Protein AF-A0A140DYE1-F1 (afdb_monomer)

pLDDT: mean 74.43, std 12.89, range [42.84, 91.19]

Secondary structure (DSSP, 8-state):
--HHHHHHHHHHHHHHHGGGSTTTHHHHHHHHHHHHHHHHHHHHHHHHHTT---TTSPP-HHHHTT-HHHHHHHHHHHHHHHHHHHHHHHHTT-HHHHHHHHHHHHHHHHHHHHHHHHH--

Foldseek 3Di:
DDLVVVLVVLLLVLLVLLVPQPPCSVVVSVVSVVVVVVVLVVLQVVCVVVVADRPPDDDDPVRRLPPPPSVVVSLVVSVVSLVVSLVSCVVRVVVVVNVVSVVVNVVSVVVVVVVVVVSVD

Structure (mmCIF, N/CA/C/O backbone):
data_AF-A0A140DYE1-F1
#
_entry.id   AF-A0A140DYE1-F1
#
loop_
_atom_site.group_PDB
_atom_site.id
_atom_site.type_symbol
_atom_site.label_atom_id
_atom_site.label_alt_id
_atom_site.label_comp_id
_atom_site.label_asym_id
_atom_site.label_entity_id
_atom_site.label_seq_id
_atom_site.pdbx_PDB_ins_code
_atom_site.Cartn_x
_atom_site.Cartn_y
_atom_site.Cartn_z
_atom_site.occupancy
_atom_site.B_iso_or_equiv
_atom_site.auth_seq_id
_atom_site.auth_comp_id
_atom_site.auth_asym_id
_atom_site.auth_atom_id
_atom_site.pdbx_PDB_model_num
ATOM 1 N N . MET A 1 1 ? -3.579 10.826 16.738 1.00 49.34 1 MET A N 1
ATOM 2 C CA . MET A 1 1 ? -3.627 10.724 15.263 1.00 49.34 1 MET A CA 1
ATOM 3 C C . MET A 1 1 ? -3.936 9.268 14.922 1.00 49.34 1 MET A C 1
ATOM 5 O O . MET A 1 1 ? -3.267 8.400 15.468 1.00 49.34 1 MET A O 1
ATOM 9 N N . ASN A 1 2 ? -5.002 8.982 14.167 1.00 67.19 2 ASN A N 1
ATOM 10 C CA . ASN A 1 2 ? -5.576 7.626 14.087 1.00 67.19 2 ASN A CA 1
ATOM 11 C C . ASN A 1 2 ? -4.764 6.693 13.176 1.00 67.19 2 ASN A C 1
ATOM 13 O O . ASN A 1 2 ? -4.509 7.037 12.025 1.00 67.19 2 ASN A O 1
ATOM 17 N N . ALA A 1 3 ? -4.443 5.488 13.656 1.00 66.62 3 ALA A N 1
ATOM 18 C CA . ALA A 1 3 ? -3.692 4.462 12.915 1.00 66.62 3 ALA A CA 1
ATOM 19 C C . ALA A 1 3 ? -4.328 4.076 11.562 1.00 66.62 3 ALA A C 1
ATOM 21 O O . ALA A 1 3 ? -3.633 3.779 10.597 1.00 66.62 3 ALA A O 1
ATOM 22 N N . TYR A 1 4 ? -5.652 4.144 11.472 1.00 69.38 4 TYR A N 1
ATOM 23 C CA . TYR A 1 4 ? -6.420 3.872 10.256 1.00 69.38 4 TYR A CA 1
ATOM 24 C C . TYR A 1 4 ? -6.191 4.906 9.142 1.00 69.38 4 TYR A C 1
ATOM 26 O O . TYR A 1 4 ? -5.983 4.538 7.991 1.00 69.38 4 TYR A O 1
ATOM 34 N N . TRP A 1 5 ? -6.150 6.204 9.475 1.00 71.31 5 TRP A N 1
ATOM 35 C CA . TRP A 1 5 ? -5.839 7.254 8.494 1.00 71.31 5 TRP A CA 1
ATOM 36 C C . TRP A 1 5 ? -4.432 7.079 7.914 1.00 71.31 5 TRP A C 1
ATOM 38 O O . TRP A 1 5 ? -4.225 7.302 6.725 1.00 71.31 5 TRP A O 1
ATOM 48 N N . PHE A 1 6 ? -3.479 6.626 8.735 1.00 76.06 6 PHE A N 1
ATOM 49 C CA . PHE A 1 6 ? -2.138 6.289 8.261 1.00 76.06 6 PHE A CA 1
ATOM 50 C C . PHE A 1 6 ? -2.133 5.093 7.306 1.00 76.06 6 PHE A C 1
ATOM 52 O O . PHE A 1 6 ? -1.452 5.148 6.288 1.00 76.06 6 PHE A O 1
ATOM 59 N N . LEU A 1 7 ? -2.902 4.042 7.603 1.00 77.19 7 LEU A N 1
ATOM 60 C CA . LEU A 1 7 ? -3.027 2.872 6.730 1.00 77.19 7 LEU A CA 1
ATOM 61 C C . LEU A 1 7 ? -3.604 3.236 5.360 1.00 77.19 7 LEU A C 1
ATOM 63 O O . LEU A 1 7 ? -3.042 2.844 4.343 1.00 77.19 7 LEU A O 1
ATOM 67 N N . LEU A 1 8 ? -4.670 4.035 5.326 1.00 78.69 8 LEU A N 1
ATOM 68 C CA . LEU A 1 8 ? -5.256 4.536 4.080 1.00 78.69 8 LEU A CA 1
ATOM 69 C C . LEU A 1 8 ? -4.271 5.360 3.258 1.00 78.69 8 LEU A C 1
ATOM 71 O O . LEU A 1 8 ? -4.122 5.155 2.055 1.00 78.69 8 LEU A O 1
ATOM 75 N N . LEU A 1 9 ? -3.587 6.299 3.911 1.00 83.00 9 LEU A N 1
ATOM 76 C CA . LEU A 1 9 ? -2.615 7.153 3.242 1.00 83.00 9 LEU A CA 1
ATOM 77 C C . LEU A 1 9 ? -1.458 6.315 2.681 1.00 83.00 9 LEU A C 1
ATOM 79 O O . LEU A 1 9 ? -1.012 6.557 1.560 1.00 83.00 9 LEU A O 1
ATOM 83 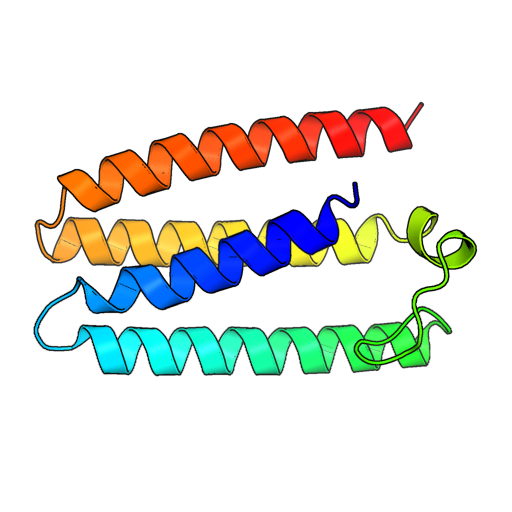N N . TRP A 1 10 ? -1.026 5.283 3.411 1.00 86.62 10 TRP A N 1
ATOM 84 C CA . TRP A 1 10 ? -0.017 4.344 2.930 1.00 86.62 10 TRP A CA 1
ATOM 85 C C . TRP A 1 10 ? -0.508 3.519 1.735 1.00 86.62 10 TRP A C 1
ATOM 87 O O . TRP A 1 10 ? 0.208 3.409 0.746 1.00 86.62 10 TRP A O 1
ATOM 97 N N . GLN A 1 11 ? -1.743 3.011 1.756 1.00 83.50 11 GLN A N 1
ATOM 98 C CA . GLN A 1 11 ? -2.345 2.311 0.613 1.00 83.50 11 GLN A CA 1
ATOM 99 C C . GLN A 1 11 ? -2.419 3.197 -0.638 1.00 83.50 11 GLN A C 1
ATOM 101 O O . GLN A 1 11 ? -2.108 2.733 -1.735 1.00 83.50 11 GLN A O 1
ATOM 106 N N . ALA A 1 12 ? -2.772 4.475 -0.482 1.00 81.81 12 ALA A N 1
ATOM 107 C CA . ALA A 1 12 ? -2.797 5.432 -1.584 1.00 81.81 12 ALA A CA 1
ATOM 108 C C . ALA A 1 12 ? -1.391 5.701 -2.150 1.00 81.81 12 ALA A C 1
ATOM 110 O O . ALA A 1 12 ? -1.213 5.737 -3.367 1.00 81.81 12 ALA A O 1
ATOM 111 N N . LEU A 1 13 ? -0.378 5.836 -1.285 1.00 86.69 13 LEU A N 1
ATOM 112 C CA . LEU A 1 13 ? 1.022 5.979 -1.705 1.00 86.69 13 LEU A CA 1
ATOM 113 C C . LEU A 1 13 ? 1.535 4.732 -2.427 1.00 86.69 13 LEU A C 1
ATOM 115 O O . LEU A 1 13 ? 2.195 4.849 -3.457 1.00 86.69 13 LEU A O 1
ATOM 119 N N . LEU A 1 14 ? 1.201 3.545 -1.923 1.00 85.44 14 LEU A N 1
ATOM 120 C CA . LEU A 1 14 ? 1.519 2.275 -2.565 1.00 85.44 14 LEU A CA 1
ATOM 121 C C . LEU A 1 14 ? 0.876 2.197 -3.959 1.00 85.44 14 LEU A C 1
ATOM 123 O O . LEU A 1 14 ? 1.582 1.949 -4.938 1.00 85.44 14 LEU A O 1
ATOM 127 N N . ALA A 1 15 ? -0.417 2.507 -4.084 1.00 83.56 15 ALA A N 1
ATOM 128 C CA . ALA A 1 15 ? -1.090 2.587 -5.379 1.00 83.56 15 ALA A CA 1
ATOM 129 C C . ALA A 1 15 ? -0.387 3.581 -6.319 1.00 83.56 15 ALA A C 1
ATOM 131 O O . ALA A 1 15 ? -0.027 3.216 -7.435 1.00 83.56 15 ALA A O 1
ATOM 132 N N . GLY A 1 16 ? -0.084 4.795 -5.853 1.00 82.56 16 GLY A N 1
ATOM 133 C CA . GLY A 1 16 ? 0.621 5.807 -6.645 1.00 82.56 16 GLY A CA 1
ATOM 134 C C . GLY A 1 16 ? 2.044 5.402 -7.047 1.00 82.56 16 GLY A C 1
ATOM 135 O O . GLY A 1 16 ? 2.497 5.732 -8.142 1.00 82.56 16 GLY A O 1
ATOM 136 N N . SER A 1 17 ? 2.748 4.633 -6.215 1.00 83.69 17 SER A N 1
ATOM 137 C CA . SER A 1 17 ? 4.106 4.169 -6.523 1.00 83.69 17 SER A CA 1
ATOM 138 C C . SER A 1 17 ? 4.158 3.275 -7.766 1.00 83.69 17 SER A C 1
ATOM 140 O O . SER A 1 17 ? 5.151 3.287 -8.494 1.00 83.69 17 SER A O 1
ATOM 142 N N . SER A 1 18 ? 3.069 2.563 -8.070 1.00 82.81 18 SER A N 1
ATOM 143 C CA . SER A 1 18 ? 2.992 1.659 -9.220 1.00 82.81 18 SER A CA 1
ATOM 144 C C . SER A 1 18 ? 3.151 2.359 -10.579 1.00 82.81 18 SER A C 1
ATOM 146 O O . SER A 1 18 ? 3.592 1.719 -11.532 1.00 82.81 18 SER A O 1
ATOM 148 N N . PHE A 1 19 ? 2.933 3.680 -10.668 1.00 82.94 19 PHE A N 1
ATOM 149 C CA . PHE A 1 19 ? 3.213 4.476 -11.876 1.00 82.94 19 PHE A CA 1
ATOM 150 C C . PHE A 1 19 ? 4.675 4.411 -12.337 1.00 82.94 19 PHE A C 1
ATOM 152 O O . PHE A 1 19 ? 4.964 4.613 -13.517 1.00 82.94 19 PHE A O 1
ATOM 159 N N . TRP A 1 20 ? 5.602 4.119 -11.426 1.00 78.69 20 TRP A N 1
ATOM 160 C CA . TRP A 1 20 ? 7.025 4.004 -11.739 1.00 78.69 20 TRP A CA 1
ATOM 161 C C . TRP A 1 20 ? 7.399 2.678 -12.418 1.00 78.69 20 TRP A C 1
ATOM 163 O O . TRP A 1 20 ? 8.524 2.518 -12.893 1.00 78.69 20 TRP A O 1
ATOM 173 N N . ILE A 1 21 ? 6.466 1.730 -12.512 1.00 78.50 21 ILE A N 1
ATOM 174 C CA . ILE A 1 21 ? 6.647 0.472 -13.235 1.00 78.50 21 ILE A CA 1
ATOM 175 C C . ILE A 1 21 ? 6.331 0.725 -14.715 1.00 78.50 21 ILE A C 1
ATOM 177 O O . ILE A 1 21 ? 5.176 0.754 -15.115 1.00 78.50 21 ILE A O 1
ATOM 181 N N . ARG A 1 22 ? 7.327 0.952 -15.573 1.00 76.56 22 ARG A N 1
ATOM 182 C CA . ARG A 1 22 ? 7.077 1.150 -17.015 1.00 76.56 22 ARG A CA 1
ATOM 183 C C . ARG A 1 22 ? 7.125 -0.180 -17.773 1.00 76.56 22 ARG A C 1
ATOM 185 O O . ARG A 1 22 ? 7.941 -1.022 -17.423 1.00 76.56 22 ARG A O 1
ATOM 192 N N . PRO A 1 23 ? 6.311 -0.367 -18.831 1.00 70.31 23 PRO A N 1
ATOM 193 C CA . PRO A 1 23 ? 5.330 0.573 -19.397 1.00 70.31 23 PRO A CA 1
ATOM 194 C C . PRO A 1 23 ? 3.903 0.443 -18.818 1.00 70.31 23 PRO A C 1
ATOM 196 O O . PRO A 1 23 ? 3.063 1.307 -19.060 1.00 70.31 23 PRO A O 1
ATOM 199 N N . ALA A 1 24 ? 3.613 -0.618 -18.060 1.00 71.62 24 ALA A N 1
ATOM 200 C CA . ALA A 1 24 ? 2.257 -1.017 -17.658 1.00 71.62 24 ALA A CA 1
ATOM 201 C C . ALA A 1 24 ? 1.799 -0.518 -16.267 1.00 71.62 24 ALA A C 1
ATOM 203 O O . ALA A 1 24 ? 0.732 -0.898 -15.788 1.00 71.62 24 ALA A O 1
ATOM 204 N N . GLY A 1 25 ? 2.579 0.330 -15.601 1.00 73.56 25 GLY A N 1
ATOM 205 C CA . GLY A 1 25 ? 2.372 0.738 -14.207 1.00 73.56 25 GLY A CA 1
ATOM 206 C C . GLY A 1 25 ? 1.077 1.490 -13.950 1.00 73.56 25 GLY A C 1
ATOM 207 O O . GLY A 1 25 ? 0.495 1.366 -12.881 1.00 73.56 25 GLY A O 1
ATOM 208 N N . TRP A 1 26 ? 0.565 2.201 -14.954 1.00 75.00 26 TRP A N 1
ATOM 209 C CA . TRP A 1 26 ? -0.735 2.866 -14.872 1.00 75.00 26 TRP A CA 1
ATOM 210 C C . TRP A 1 26 ? -1.899 1.860 -14.809 1.00 75.00 26 TRP A C 1
ATOM 212 O O . TRP A 1 26 ? -2.840 2.076 -14.050 1.00 75.00 26 TRP A O 1
ATOM 222 N N . MET A 1 27 ? -1.822 0.730 -15.530 1.00 79.56 27 MET A N 1
ATOM 223 C CA . MET A 1 27 ? -2.811 -0.355 -15.414 1.00 79.56 27 MET A CA 1
ATOM 224 C C . MET A 1 27 ? -2.732 -0.995 -14.031 1.00 79.56 27 MET A C 1
ATOM 226 O O . MET A 1 27 ? -3.757 -1.237 -13.399 1.00 79.56 27 MET A O 1
ATOM 230 N N . TRP A 1 28 ? -1.511 -1.199 -13.532 1.00 75.69 28 TRP A N 1
ATOM 231 C CA . TRP A 1 28 ? -1.267 -1.690 -12.178 1.00 75.69 28 TRP A CA 1
ATOM 232 C C . TRP A 1 28 ? -1.867 -0.754 -11.115 1.00 75.69 28 TRP A C 1
ATOM 234 O O . TRP A 1 28 ? -2.553 -1.215 -10.203 1.00 75.69 28 TRP A O 1
ATOM 244 N N . CYS A 1 29 ? -1.706 0.561 -11.278 1.00 78.69 29 CYS A N 1
ATOM 245 C CA . CYS A 1 29 ? -2.309 1.566 -10.405 1.00 78.69 29 CYS A CA 1
ATOM 246 C C . CYS A 1 29 ? -3.836 1.485 -10.402 1.00 78.69 29 CYS A C 1
ATOM 248 O O . CYS A 1 29 ? -4.446 1.522 -9.335 1.00 78.69 29 CYS A O 1
ATOM 250 N N . LEU A 1 30 ? -4.458 1.371 -11.581 1.00 80.62 30 LEU A N 1
ATOM 251 C CA . LEU A 1 30 ? -5.914 1.280 -11.709 1.00 80.62 30 LEU A CA 1
ATOM 252 C C . LEU A 1 30 ? -6.462 0.008 -11.060 1.00 80.62 30 LEU A C 1
ATOM 254 O O . LEU A 1 30 ? -7.473 0.072 -10.364 1.00 80.62 30 LEU A O 1
ATOM 258 N N . ILE A 1 31 ? -5.779 -1.127 -11.237 1.00 82.00 31 ILE A N 1
ATOM 259 C CA . ILE A 1 31 ? -6.159 -2.394 -10.601 1.00 82.00 31 ILE A CA 1
ATOM 260 C C . ILE A 1 31 ? -6.074 -2.259 -9.079 1.00 82.00 31 ILE A C 1
ATOM 262 O O . ILE A 1 31 ? -7.046 -2.564 -8.393 1.00 82.00 31 ILE A O 1
ATOM 266 N N . ILE A 1 32 ? -4.961 -1.748 -8.539 1.00 81.19 32 ILE A N 1
ATOM 267 C CA . ILE A 1 32 ? -4.820 -1.542 -7.089 1.00 81.19 32 ILE A CA 1
ATOM 268 C C . ILE A 1 32 ? -5.901 -0.595 -6.565 1.00 81.19 32 ILE A C 1
ATOM 270 O O . ILE A 1 32 ? -6.529 -0.893 -5.552 1.00 81.19 32 ILE A O 1
ATOM 274 N N . ALA A 1 33 ? -6.138 0.525 -7.249 1.00 77.56 33 ALA A N 1
ATOM 275 C CA . ALA A 1 33 ? -7.146 1.499 -6.848 1.00 77.56 33 ALA A CA 1
ATOM 276 C C . ALA A 1 33 ? -8.549 0.878 -6.820 1.00 77.56 33 ALA A C 1
ATOM 278 O O . ALA A 1 33 ? -9.283 1.072 -5.852 1.00 77.56 33 ALA A O 1
ATOM 279 N N . LEU A 1 34 ? -8.900 0.077 -7.830 1.00 82.44 34 LEU A N 1
ATOM 280 C CA . LEU A 1 34 ? -10.167 -0.650 -7.865 1.00 82.44 34 LEU A CA 1
ATOM 281 C C . LEU A 1 34 ? -10.287 -1.615 -6.679 1.00 82.44 34 LEU A C 1
ATOM 283 O O . LEU A 1 34 ? -11.324 -1.646 -6.021 1.00 82.44 34 LEU A O 1
ATOM 287 N N . VAL A 1 35 ? -9.227 -2.368 -6.368 1.00 81.50 35 VAL A N 1
ATOM 288 C CA . VAL A 1 35 ? -9.223 -3.304 -5.234 1.00 81.50 35 VAL A CA 1
ATOM 289 C C . VAL A 1 35 ? -9.372 -2.559 -3.903 1.00 81.50 35 VAL A C 1
ATOM 291 O O . VAL A 1 35 ? -10.148 -3.003 -3.060 1.00 81.50 35 VAL A O 1
ATOM 294 N N . ILE A 1 36 ? -8.698 -1.416 -3.720 1.00 79.12 36 ILE A N 1
ATOM 295 C CA . ILE A 1 36 ? -8.863 -0.565 -2.528 1.00 79.12 36 ILE A CA 1
ATOM 296 C C . ILE A 1 36 ? -10.324 -0.115 -2.399 1.00 79.12 36 ILE A C 1
ATOM 298 O O . ILE A 1 36 ? -10.908 -0.254 -1.329 1.00 79.12 36 ILE A O 1
ATOM 302 N N . ILE A 1 37 ? -10.937 0.373 -3.484 1.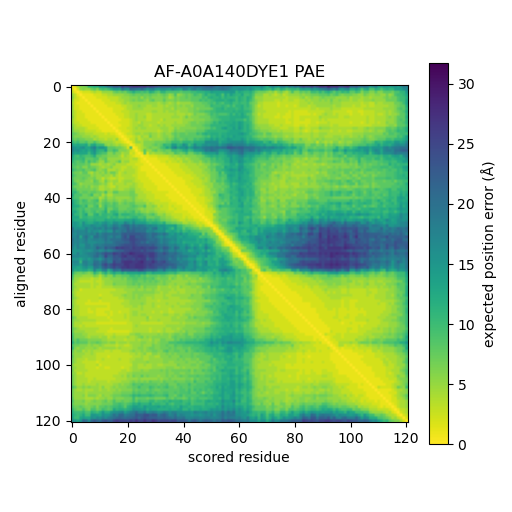00 79.50 37 ILE A N 1
ATOM 303 C CA . ILE A 1 37 ? -12.335 0.833 -3.477 1.00 79.50 37 ILE A CA 1
ATOM 304 C C . ILE A 1 37 ? -13.288 -0.310 -3.109 1.00 79.50 37 ILE A C 1
ATOM 306 O O . ILE A 1 37 ? -14.162 -0.129 -2.265 1.00 79.50 37 ILE A O 1
ATOM 310 N N . VAL A 1 38 ? -13.118 -1.491 -3.711 1.00 79.94 38 VAL A N 1
ATOM 311 C CA . VAL A 1 38 ? -13.954 -2.665 -3.411 1.00 79.94 38 VAL A CA 1
ATOM 312 C C . VAL A 1 38 ? -13.802 -3.078 -1.948 1.00 79.94 38 VAL A C 1
ATOM 314 O O . VAL A 1 38 ? -14.804 -3.328 -1.279 1.00 79.94 38 VAL A O 1
ATOM 317 N N . LEU A 1 39 ? -12.571 -3.102 -1.432 1.00 76.88 39 LEU A N 1
ATOM 318 C CA . LEU A 1 39 ? -12.308 -3.428 -0.035 1.00 76.88 39 LEU A CA 1
ATOM 319 C C . LEU A 1 39 ? -12.986 -2.427 0.909 1.00 76.88 39 LEU A C 1
ATOM 321 O O . LEU A 1 39 ? -13.684 -2.843 1.829 1.00 76.88 39 LEU A O 1
ATOM 325 N N . GLU A 1 40 ? -12.838 -1.126 0.659 1.00 73.38 40 GLU A N 1
ATOM 326 C CA . GLU A 1 40 ? -13.481 -0.072 1.452 1.00 73.38 40 GLU A CA 1
ATOM 327 C C . GLU A 1 40 ? -15.012 -0.158 1.376 1.00 73.38 40 GLU A C 1
ATOM 329 O O . GLU A 1 40 ? -15.696 0.021 2.384 1.00 73.38 40 GLU A O 1
ATOM 334 N N . CYS A 1 41 ? -15.579 -0.522 0.222 1.00 73.81 41 CYS A N 1
ATOM 335 C CA . CYS A 1 41 ? -17.008 -0.813 0.103 1.00 73.81 41 CYS A CA 1
ATOM 336 C C . CYS A 1 41 ? -17.429 -2.003 0.980 1.00 73.81 41 CYS A C 1
ATOM 338 O O . CYS A 1 41 ? -18.415 -1.894 1.710 1.00 73.81 41 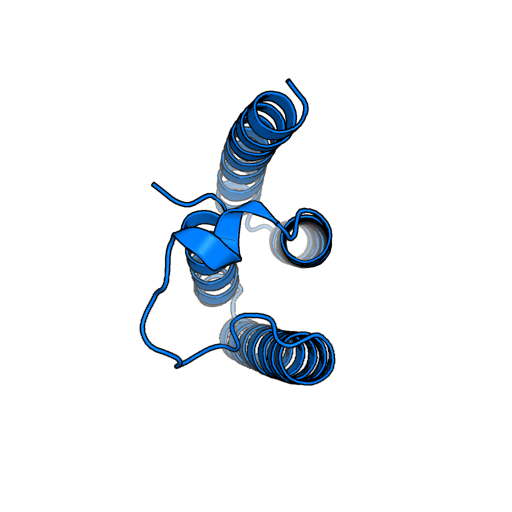CYS A O 1
ATOM 340 N N . CYS A 1 42 ? -16.695 -3.119 0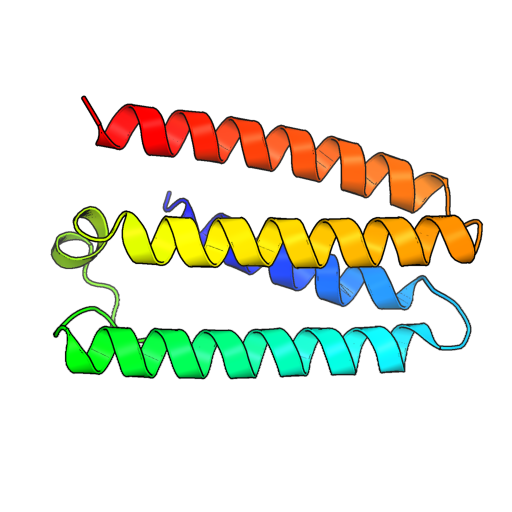.959 1.00 72.31 42 CYS A N 1
ATOM 341 C CA . CYS A 1 42 ? -16.987 -4.283 1.802 1.00 72.31 42 CYS A CA 1
ATOM 342 C C . CYS A 1 42 ? -16.876 -3.953 3.297 1.00 72.31 42 CYS A C 1
ATOM 344 O O . CYS A 1 42 ? -17.753 -4.318 4.081 1.00 72.31 42 CYS A O 1
ATOM 346 N N . ILE A 1 43 ? -15.832 -3.217 3.680 1.00 70.69 43 ILE A N 1
ATOM 347 C CA . ILE A 1 43 ? -15.605 -2.728 5.044 1.00 70.69 43 ILE A CA 1
ATOM 348 C C . ILE A 1 43 ? -16.757 -1.816 5.479 1.00 70.69 43 ILE A C 1
ATOM 350 O O . ILE A 1 43 ? -17.278 -1.967 6.580 1.00 70.69 43 ILE A O 1
ATOM 354 N N . SER A 1 44 ? -17.204 -0.916 4.604 1.00 67.38 44 S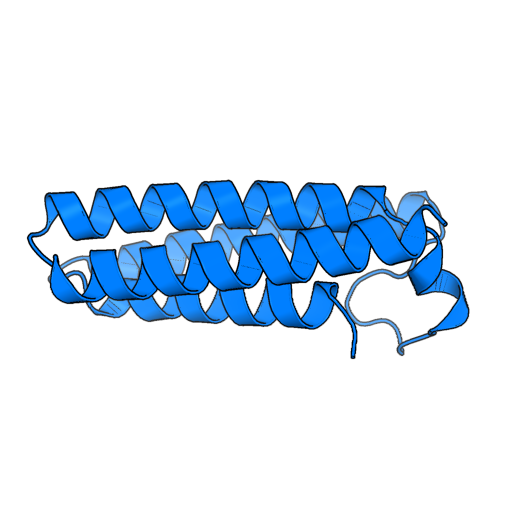ER A N 1
ATOM 355 C CA . SER A 1 44 ? -18.327 -0.009 4.853 1.00 67.38 44 SER A CA 1
ATOM 356 C C . SER A 1 44 ? -19.653 -0.757 5.042 1.00 67.38 44 SER A C 1
ATOM 358 O O . SER A 1 44 ? -20.430 -0.427 5.940 1.00 67.38 44 SER A O 1
ATOM 360 N N . ILE A 1 45 ? -19.899 -1.812 4.256 1.00 69.56 45 ILE A N 1
ATOM 361 C CA . ILE A 1 45 ? -21.079 -2.678 4.408 1.00 69.56 45 ILE A CA 1
ATOM 362 C C . ILE A 1 45 ? -21.034 -3.426 5.744 1.00 69.56 45 ILE A C 1
ATOM 364 O O . ILE A 1 45 ? -22.021 -3.398 6.479 1.00 69.56 45 ILE A O 1
ATOM 368 N N . TYR A 1 46 ? -19.898 -4.041 6.083 1.00 67.75 46 TYR A N 1
ATOM 369 C CA . TYR A 1 46 ? -19.705 -4.727 7.364 1.00 67.75 46 TYR A CA 1
ATOM 370 C C . TYR A 1 46 ? -19.886 -3.762 8.543 1.00 67.75 46 TYR A C 1
ATOM 372 O O . TYR A 1 46 ? -20.622 -4.047 9.485 1.00 67.75 46 TYR A O 1
ATOM 380 N N . ALA A 1 47 ? -19.300 -2.565 8.453 1.00 64.00 47 ALA A N 1
ATOM 381 C CA . ALA A 1 47 ? -19.452 -1.534 9.467 1.00 64.00 47 ALA A CA 1
ATOM 382 C C . ALA A 1 47 ? -20.922 -1.123 9.643 1.00 64.00 47 ALA A C 1
ATOM 384 O O . ALA A 1 47 ? -21.399 -1.006 10.768 1.00 64.00 47 ALA A O 1
ATOM 385 N N . LYS A 1 48 ? -21.675 -0.973 8.546 1.00 67.31 48 LYS A N 1
ATOM 386 C CA . LYS A 1 48 ? -23.107 -0.653 8.598 1.00 67.31 48 LYS A CA 1
ATOM 387 C C . LYS A 1 48 ? -23.937 -1.770 9.243 1.00 67.31 48 LYS A C 1
ATOM 389 O O . LYS A 1 48 ? -24.878 -1.459 9.968 1.00 67.31 48 LYS A O 1
ATOM 394 N N . GLN A 1 49 ? -23.599 -3.037 8.998 1.00 67.94 49 GLN A N 1
ATOM 395 C CA . GLN A 1 49 ? -24.287 -4.198 9.584 1.00 67.94 49 GLN A CA 1
ATOM 396 C C . GLN A 1 49 ? -24.061 -4.312 11.098 1.00 67.94 49 GLN A C 1
ATOM 398 O O . GLN A 1 49 ? -24.990 -4.634 11.831 1.00 67.94 49 GLN A O 1
ATOM 403 N N . GLU A 1 50 ? -22.866 -3.971 11.572 1.00 64.25 50 GLU A N 1
ATOM 404 C CA . GLU A 1 50 ? -22.486 -4.016 12.991 1.00 64.25 50 GLU A CA 1
ATOM 405 C C . GLU A 1 50 ? -22.799 -2.700 13.750 1.00 64.25 50 GLU A C 1
ATOM 407 O O . GLU A 1 50 ? -22.478 -2.550 14.929 1.00 64.25 50 GLU A O 1
ATOM 412 N N . GLY A 1 51 ? -23.419 -1.703 13.098 1.00 60.00 51 GLY A N 1
ATOM 413 C CA . GLY A 1 51 ? -23.719 -0.389 13.701 1.00 60.00 51 GLY A CA 1
ATOM 414 C C . GLY A 1 51 ? -22.485 0.501 13.950 1.00 60.00 51 GLY A C 1
ATOM 415 O O . GLY A 1 51 ? -22.533 1.467 14.731 1.00 60.00 51 GLY A O 1
ATOM 416 N N . LEU A 1 52 ? -21.384 0.171 13.281 1.00 58.31 52 LEU A N 1
ATOM 417 C CA . LEU A 1 52 ? -20.079 0.819 13.328 1.00 58.31 52 LEU A CA 1
ATOM 418 C C . LEU A 1 52 ? -19.994 1.962 12.309 1.00 58.31 52 LEU A C 1
ATOM 420 O O . LEU A 1 52 ? -20.845 2.118 11.432 1.00 58.31 52 LEU A O 1
ATOM 424 N N . GLN A 1 53 ? -18.974 2.814 12.436 1.00 54.03 53 GLN A N 1
ATOM 425 C CA . GLN A 1 53 ? -18.796 3.917 11.491 1.00 54.03 53 GLN A CA 1
ATOM 426 C C . GLN A 1 53 ? -18.427 3.390 10.104 1.00 54.03 53 GLN A C 1
ATOM 428 O O . GLN A 1 53 ? -17.349 2.838 9.904 1.00 54.03 53 GLN A O 1
ATOM 433 N N . ALA A 1 54 ? -19.325 3.614 9.150 1.00 52.12 54 ALA A N 1
ATOM 434 C CA . ALA A 1 54 ? -19.069 3.436 7.733 1.00 52.12 54 ALA A CA 1
ATOM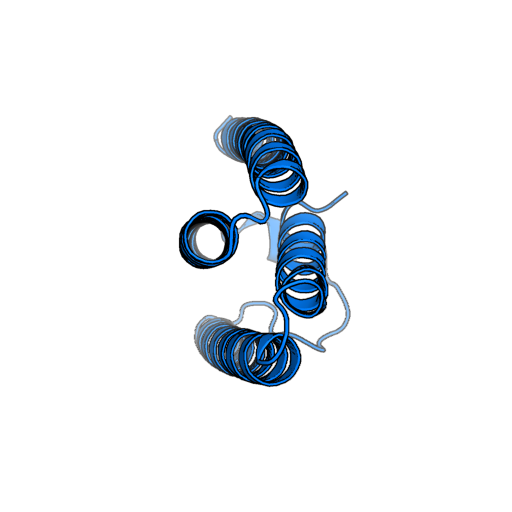 435 C C . ALA A 1 54 ? -18.295 4.637 7.160 1.00 52.12 54 ALA A C 1
ATOM 437 O O . ALA A 1 54 ? -18.395 5.768 7.659 1.00 52.12 54 ALA A O 1
ATOM 438 N N . PHE A 1 55 ? -17.554 4.395 6.079 1.00 50.19 55 PHE A N 1
ATOM 439 C CA . PHE A 1 55 ? -16.857 5.437 5.327 1.00 50.19 55 PHE A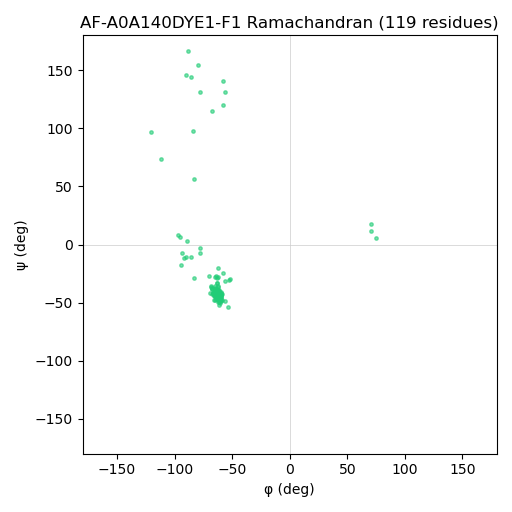 CA 1
ATOM 440 C C . PHE A 1 55 ? -17.853 6.506 4.831 1.00 50.19 55 PHE A C 1
ATOM 442 O O . PHE A 1 55 ? -18.967 6.170 4.432 1.00 50.19 55 PHE A O 1
ATOM 449 N N . ALA A 1 56 ? -17.451 7.783 4.869 1.00 46.75 56 ALA A N 1
ATOM 450 C CA . ALA A 1 56 ? -18.259 8.985 4.583 1.00 46.75 56 ALA A CA 1
ATOM 451 C C . ALA A 1 56 ? -19.285 9.433 5.651 1.00 46.75 56 ALA A C 1
ATOM 453 O O . ALA A 1 56 ? -19.993 10.416 5.435 1.00 46.75 56 ALA A O 1
ATOM 454 N N . THR A 1 57 ? -19.335 8.800 6.828 1.00 46.75 57 THR A N 1
ATOM 455 C CA . THR A 1 57 ? -20.078 9.362 7.975 1.00 46.75 57 THR A CA 1
ATOM 456 C C . THR A 1 57 ? -19.210 10.342 8.780 1.00 46.75 57 THR A C 1
ATOM 458 O O . THR A 1 57 ? -18.000 10.128 8.892 1.00 46.75 57 THR A O 1
ATOM 461 N N . PRO A 1 58 ? -19.775 11.437 9.333 1.00 47.34 58 PRO A N 1
ATOM 462 C CA . PRO A 1 58 ? -19.006 12.412 10.104 1.00 47.34 58 PRO A CA 1
ATOM 463 C C . PRO A 1 58 ? -18.279 11.730 11.271 1.00 47.34 58 PRO A C 1
ATOM 465 O O . PRO A 1 58 ? -18.856 10.931 12.010 1.00 47.34 58 PRO A O 1
ATOM 468 N N . PHE A 1 59 ? -16.984 12.017 11.396 1.00 48.22 59 PHE A N 1
ATOM 469 C CA . PHE A 1 59 ? -16.060 11.331 12.297 1.00 48.22 59 PHE A CA 1
ATOM 470 C C . PHE A 1 59 ? -16.528 11.409 13.764 1.00 48.22 59 PHE A C 1
ATOM 472 O O . PHE A 1 59 ? -16.654 12.498 14.320 1.00 48.22 59 PHE A O 1
ATOM 479 N N . GLN A 1 60 ? -16.766 10.257 14.408 1.00 52.31 60 GLN A N 1
ATOM 480 C CA . GLN A 1 60 ? -17.140 10.164 15.823 1.00 52.31 60 GLN A CA 1
ATOM 481 C C . GLN A 1 60 ? -16.091 9.331 16.565 1.00 52.31 60 GLN A C 1
ATOM 483 O O . GLN A 1 60 ? -16.155 8.102 16.610 1.00 52.31 60 GLN A O 1
ATOM 488 N N . ALA A 1 61 ? -15.141 10.018 17.205 1.00 45.72 61 ALA A N 1
ATOM 489 C CA . ALA A 1 61 ? -14.007 9.417 17.915 1.00 45.72 61 ALA A CA 1
ATOM 490 C C . ALA A 1 61 ? -14.399 8.326 18.941 1.00 45.72 61 ALA A C 1
ATOM 492 O O . ALA A 1 61 ? -13.641 7.382 19.155 1.00 45.72 61 ALA A O 1
ATOM 493 N N . ALA A 1 62 ? -15.593 8.413 19.543 1.00 50.81 62 ALA A N 1
ATOM 494 C CA . ALA A 1 62 ? -16.073 7.479 20.566 1.00 50.81 62 ALA A CA 1
ATOM 495 C C . ALA A 1 62 ? -16.411 6.067 20.040 1.00 50.81 62 ALA A C 1
ATOM 497 O O . ALA A 1 62 ? -16.302 5.099 20.790 1.00 50.81 62 ALA A O 1
ATOM 498 N N . LYS A 1 63 ? -16.788 5.923 18.760 1.00 49.41 63 LYS A N 1
ATOM 499 C CA . LYS A 1 63 ? -17.084 4.616 18.133 1.00 49.41 63 LYS A CA 1
ATOM 500 C C . LYS A 1 63 ? -15.855 3.957 17.496 1.00 49.41 63 LYS A C 1
ATOM 502 O O . LYS A 1 63 ? -15.896 2.783 17.155 1.00 49.41 63 LYS A O 1
ATOM 507 N N . TYR A 1 64 ? -14.758 4.701 17.377 1.00 46.97 64 TYR A N 1
ATOM 508 C CA . TYR A 1 64 ? -13.553 4.314 16.644 1.00 46.97 64 TYR A CA 1
ATOM 509 C C . TYR A 1 64 ? -12.591 3.426 17.448 1.00 46.97 64 TYR A C 1
ATOM 511 O O . TYR A 1 64 ? -11.878 2.600 16.890 1.00 46.97 64 TYR A O 1
ATOM 519 N N . ASN A 1 65 ? -12.591 3.568 18.777 1.00 49.44 65 ASN A N 1
ATOM 520 C CA . ASN A 1 65 ? -11.716 2.808 19.677 1.00 49.44 65 ASN A CA 1
ATOM 521 C C . ASN A 1 65 ? -12.178 1.364 19.943 1.00 49.44 65 ASN A C 1
ATOM 523 O O . ASN A 1 65 ? -11.486 0.646 20.661 1.00 49.44 65 ASN A O 1
ATOM 527 N N . LYS A 1 66 ? -13.331 0.931 19.412 1.00 50.91 66 LYS A N 1
ATOM 528 C CA . LYS A 1 66 ? -13.879 -0.409 19.683 1.00 50.91 66 LYS A CA 1
ATOM 529 C C . LYS A 1 66 ? -13.524 -1.479 18.647 1.00 50.91 66 LYS A C 1
ATOM 531 O O . LYS A 1 66 ? -13.596 -2.652 18.998 1.00 50.91 66 LYS A O 1
ATOM 536 N N . ASP A 1 67 ? -13.078 -1.124 17.440 1.00 60.91 67 ASP A N 1
ATOM 537 C CA . ASP A 1 67 ? -12.892 -2.117 16.371 1.00 60.91 67 ASP A CA 1
ATOM 538 C C . ASP A 1 67 ? -11.448 -2.381 15.970 1.00 60.91 67 ASP A C 1
ATOM 540 O O . ASP A 1 67 ? -10.975 -2.077 14.873 1.00 60.91 67 ASP A O 1
ATOM 544 N N . THR A 1 68 ? -10.764 -3.098 16.855 1.00 65.56 68 THR A N 1
ATOM 545 C CA . THR A 1 68 ? -9.499 -3.773 16.554 1.00 65.56 68 THR A CA 1
ATOM 546 C C . THR A 1 68 ? -9.616 -4.667 15.312 1.00 65.56 68 THR A C 1
ATOM 548 O O . THR A 1 68 ? -8.643 -4.820 14.581 1.00 65.56 68 THR A O 1
ATOM 551 N N . ARG A 1 69 ? -10.803 -5.230 15.029 1.00 68.31 69 ARG A N 1
ATOM 552 C CA . ARG A 1 69 ? -11.050 -6.116 13.876 1.00 68.31 69 ARG A CA 1
ATOM 553 C C . ARG A 1 69 ? -10.918 -5.389 12.539 1.00 68.31 69 ARG A C 1
ATOM 555 O O . ARG A 1 69 ? -10.203 -5.871 11.666 1.00 68.31 69 ARG A O 1
ATOM 562 N N . LEU A 1 70 ? -11.544 -4.218 12.403 1.00 69.75 70 LEU A N 1
ATOM 563 C CA . LEU A 1 70 ? -11.439 -3.385 11.199 1.00 69.75 70 LEU A CA 1
ATOM 564 C C . LEU A 1 70 ? -9.987 -2.963 10.956 1.00 69.75 70 LEU A C 1
ATOM 566 O O . LEU A 1 70 ? -9.466 -3.112 9.851 1.00 69.75 70 LEU A O 1
ATOM 570 N N . LEU A 1 71 ? -9.298 -2.536 12.018 1.00 73.50 71 LEU A N 1
ATOM 571 C CA . LEU A 1 71 ? -7.887 -2.169 11.942 1.00 73.50 71 LEU A CA 1
ATOM 572 C C . LEU A 1 71 ? -7.000 -3.360 11.531 1.00 73.50 71 LEU A C 1
ATOM 574 O O . LEU A 1 71 ? -6.075 -3.189 10.736 1.00 73.50 71 LEU A O 1
ATOM 578 N N . MET A 1 72 ? -7.289 -4.570 12.024 1.00 73.00 72 MET A N 1
ATOM 579 C CA . MET A 1 72 ? -6.577 -5.796 11.638 1.00 73.00 72 MET A CA 1
ATOM 580 C C . MET A 1 72 ? -6.802 -6.158 10.167 1.00 73.00 72 MET A C 1
ATOM 582 O O . MET A 1 72 ? -5.830 -6.465 9.480 1.00 73.00 72 MET A O 1
ATOM 586 N N . ILE A 1 73 ? -8.041 -6.078 9.667 1.00 76.75 73 ILE A N 1
ATOM 587 C CA . ILE A 1 73 ? -8.367 -6.340 8.253 1.00 76.75 73 ILE A CA 1
ATOM 588 C C . ILE A 1 73 ? -7.615 -5.359 7.349 1.00 76.75 73 ILE A C 1
ATOM 590 O O . ILE A 1 73 ? -6.947 -5.767 6.399 1.00 76.75 73 ILE A O 1
ATOM 594 N N . GLN A 1 74 ? -7.650 -4.070 7.683 1.00 77.38 74 GLN A N 1
ATOM 595 C CA . GLN A 1 74 ? -6.973 -3.034 6.908 1.00 77.38 74 GLN A CA 1
ATOM 596 C C . GLN A 1 74 ? -5.450 -3.184 6.931 1.00 77.38 74 GLN A C 1
ATOM 598 O O . GLN A 1 74 ? -4.783 -3.001 5.911 1.00 77.38 74 GLN A O 1
ATOM 603 N N . THR A 1 75 ? -4.889 -3.575 8.076 1.00 79.50 75 THR A N 1
ATOM 604 C CA . THR A 1 75 ? -3.459 -3.881 8.202 1.00 79.50 75 THR A CA 1
ATOM 605 C C . THR A 1 75 ? -3.083 -5.088 7.340 1.00 79.50 75 THR A C 1
ATOM 607 O O . THR A 1 75 ? -2.127 -5.006 6.572 1.00 79.50 75 THR A O 1
ATOM 610 N N . ALA A 1 76 ? -3.854 -6.180 7.397 1.00 80.94 76 ALA A N 1
ATOM 611 C CA . ALA A 1 76 ? -3.608 -7.380 6.595 1.00 80.94 76 ALA A CA 1
ATOM 612 C C . ALA A 1 76 ? -3.659 -7.082 5.090 1.00 80.94 76 ALA A C 1
ATOM 614 O O . ALA A 1 76 ? -2.767 -7.486 4.343 1.00 80.94 76 ALA A O 1
ATOM 615 N N . PHE A 1 77 ? -4.651 -6.306 4.653 1.00 83.00 77 PHE A N 1
ATOM 616 C CA . PHE A 1 77 ? -4.758 -5.884 3.262 1.00 83.00 77 PHE A CA 1
ATOM 617 C C . PHE A 1 77 ? -3.571 -5.018 2.823 1.00 83.00 77 PHE A C 1
ATOM 619 O O . PHE A 1 77 ? -2.999 -5.230 1.756 1.00 83.00 77 PHE A O 1
ATOM 626 N N . THR A 1 78 ? -3.141 -4.085 3.672 1.00 85.19 78 THR A N 1
ATOM 627 C CA . THR A 1 78 ? -1.979 -3.228 3.394 1.00 85.19 78 THR A CA 1
ATOM 628 C C . THR A 1 78 ? -0.696 -4.043 3.241 1.00 85.19 78 THR A C 1
ATOM 630 O O . THR A 1 78 ? 0.102 -3.763 2.347 1.00 85.19 78 THR A O 1
ATOM 633 N N . ILE A 1 79 ? -0.509 -5.082 4.062 1.00 86.38 79 ILE A N 1
ATOM 634 C CA . ILE A 1 79 ? 0.621 -6.014 3.937 1.00 86.38 79 ILE A CA 1
ATOM 635 C C . ILE A 1 79 ? 0.558 -6.749 2.594 1.00 86.38 79 ILE A C 1
ATOM 637 O O . ILE A 1 79 ? 1.554 -6.781 1.875 1.00 86.38 79 ILE A O 1
ATOM 641 N N . ALA A 1 80 ? -0.605 -7.292 2.223 1.00 85.56 80 ALA A N 1
ATOM 642 C CA . ALA A 1 80 ? -0.774 -8.002 0.955 1.00 85.56 80 ALA A CA 1
ATOM 643 C C . ALA A 1 80 ? -0.465 -7.102 -0.256 1.00 85.56 80 ALA A C 1
ATOM 645 O O . ALA A 1 80 ? 0.254 -7.506 -1.170 1.00 85.56 80 ALA A O 1
ATOM 646 N N . LEU A 1 81 ? -0.952 -5.860 -0.230 1.00 85.75 81 LEU A N 1
ATOM 647 C CA . LEU A 1 81 ? -0.730 -4.861 -1.275 1.00 85.75 81 LEU A CA 1
ATOM 648 C C . LEU A 1 81 ? 0.750 -4.453 -1.363 1.00 85.75 81 LEU A C 1
ATOM 650 O O . LEU A 1 81 ? 1.306 -4.361 -2.456 1.00 85.75 81 LEU A O 1
ATOM 654 N N . THR A 1 82 ? 1.410 -4.293 -0.213 1.00 88.31 82 THR A N 1
ATOM 655 C CA . THR A 1 82 ? 2.852 -4.020 -0.131 1.00 88.31 82 THR A CA 1
ATOM 656 C C . THR A 1 82 ? 3.668 -5.152 -0.751 1.00 88.31 82 THR A C 1
ATOM 658 O O . THR A 1 82 ? 4.530 -4.897 -1.587 1.00 88.31 82 THR A O 1
ATOM 661 N N . LEU A 1 83 ? 3.397 -6.405 -0.369 1.00 87.56 83 LEU A N 1
ATOM 662 C CA . LEU A 1 83 ? 4.113 -7.570 -0.896 1.00 87.56 83 LEU A CA 1
ATOM 663 C C . LEU A 1 83 ? 3.959 -7.678 -2.409 1.00 87.56 83 LEU A C 1
ATOM 665 O O . LEU A 1 83 ? 4.936 -7.927 -3.111 1.00 87.56 83 LEU A O 1
ATOM 669 N N . ASN A 1 84 ? 2.748 -7.448 -2.909 1.00 86.88 84 ASN A N 1
ATOM 670 C CA . ASN A 1 84 ? 2.493 -7.485 -4.335 1.00 86.88 84 ASN A CA 1
ATOM 671 C C . ASN A 1 84 ? 3.328 -6.430 -5.089 1.00 86.88 84 ASN A C 1
ATOM 673 O O . ASN A 1 84 ? 4.030 -6.762 -6.044 1.00 86.88 84 ASN A O 1
ATOM 677 N N . LEU A 1 85 ? 3.356 -5.188 -4.598 1.00 85.75 85 LEU A N 1
ATOM 678 C CA . LEU A 1 85 ? 4.182 -4.135 -5.192 1.00 85.75 85 LEU A CA 1
ATOM 679 C C . LEU A 1 85 ? 5.675 -4.418 -5.103 1.00 85.75 85 LEU A C 1
ATOM 681 O O . LEU A 1 85 ? 6.39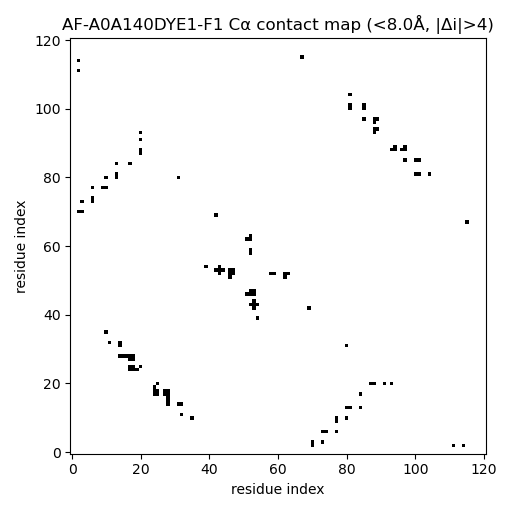3 -4.148 -6.058 1.00 85.75 85 LEU A O 1
ATOM 685 N N . LEU A 1 86 ? 6.155 -4.974 -3.992 1.00 88.94 86 LEU A N 1
ATOM 686 C CA . LEU A 1 86 ? 7.556 -5.366 -3.858 1.00 88.94 86 LEU A CA 1
ATOM 687 C C . LEU A 1 86 ? 7.935 -6.419 -4.907 1.00 88.94 86 LEU A C 1
ATOM 689 O O . LEU A 1 86 ? 8.959 -6.274 -5.572 1.00 88.94 86 LEU A O 1
ATOM 693 N N . VAL A 1 87 ? 7.088 -7.428 -5.126 1.00 87.56 87 VAL A N 1
ATOM 694 C CA . VAL A 1 87 ? 7.291 -8.404 -6.208 1.00 87.56 87 VAL A CA 1
ATOM 695 C C . VAL A 1 87 ? 7.306 -7.704 -7.568 1.00 87.56 87 VAL A C 1
ATOM 697 O O . VAL A 1 87 ? 8.197 -7.960 -8.376 1.00 87.56 87 VAL A O 1
ATOM 700 N N . ALA A 1 88 ? 6.378 -6.776 -7.808 1.00 84.62 88 ALA A N 1
ATOM 701 C CA . ALA A 1 88 ? 6.306 -6.040 -9.065 1.00 84.62 88 ALA A CA 1
ATOM 702 C C . ALA A 1 88 ? 7.545 -5.153 -9.305 1.00 84.62 88 ALA A C 1
ATOM 704 O O . ALA A 1 88 ? 8.095 -5.157 -10.407 1.00 84.62 88 ALA A O 1
ATOM 705 N N . PHE A 1 89 ? 8.041 -4.434 -8.293 1.00 86.00 89 PHE A N 1
ATOM 706 C CA . PHE A 1 89 ? 9.265 -3.635 -8.404 1.00 86.00 89 PHE A CA 1
ATOM 707 C C . PHE A 1 89 ? 10.508 -4.502 -8.604 1.00 86.00 89 PHE A C 1
ATOM 709 O O . PHE A 1 89 ? 11.336 -4.165 -9.451 1.00 86.00 89 PHE A O 1
ATOM 716 N N . GLY A 1 90 ? 10.616 -5.625 -7.888 1.00 84.75 90 GLY A N 1
ATOM 717 C CA . GLY A 1 90 ? 11.710 -6.583 -8.058 1.00 84.75 90 GLY A CA 1
ATOM 718 C C . GLY A 1 90 ? 11.734 -7.190 -9.462 1.00 84.75 90 GLY A C 1
ATOM 719 O O . GLY A 1 90 ? 12.777 -7.201 -10.112 1.00 84.75 90 GLY A O 1
ATOM 720 N N . ALA A 1 91 ? 10.573 -7.604 -9.981 1.00 85.56 91 ALA A N 1
ATOM 721 C CA . ALA A 1 91 ? 10.445 -8.171 -11.325 1.00 85.56 91 ALA A CA 1
ATOM 722 C C . ALA A 1 91 ? 10.779 -7.171 -12.447 1.00 85.56 91 ALA A C 1
ATOM 724 O O . ALA A 1 91 ? 11.237 -7.576 -13.511 1.00 85.56 91 ALA A O 1
ATOM 725 N N . ASN A 1 92 ? 10.577 -5.871 -12.212 1.00 83.50 92 ASN A N 1
ATOM 726 C CA . ASN A 1 92 ? 10.868 -4.810 -13.182 1.00 83.50 92 ASN A CA 1
ATOM 727 C C . ASN A 1 92 ? 12.240 -4.143 -12.968 1.00 83.50 92 ASN A C 1
ATOM 729 O O . ASN A 1 92 ? 12.529 -3.128 -13.595 1.00 83.50 92 ASN A O 1
ATOM 733 N N . GLY A 1 93 ? 13.087 -4.672 -12.075 1.00 83.88 93 GLY A N 1
ATOM 734 C CA . GLY A 1 93 ? 14.433 -4.137 -11.827 1.00 83.88 93 GLY A CA 1
ATOM 735 C C . GLY A 1 93 ? 14.467 -2.782 -11.106 1.00 83.88 93 GLY A C 1
ATOM 736 O O . GLY A 1 93 ? 15.523 -2.159 -11.004 1.00 83.88 93 GLY A O 1
ATOM 737 N N . ASN A 1 94 ? 13.335 -2.328 -10.562 1.00 85.50 94 ASN A N 1
ATOM 738 C CA . ASN A 1 94 ? 13.181 -1.056 -9.853 1.00 85.50 94 ASN A CA 1
ATOM 739 C C . ASN A 1 94 ? 13.623 -1.179 -8.380 1.00 85.50 94 ASN A C 1
ATOM 741 O O . ASN A 1 94 ? 12.870 -0.889 -7.446 1.00 85.50 94 ASN A O 1
ATOM 745 N N . TRP A 1 95 ? 14.866 -1.614 -8.166 1.00 86.81 95 TRP A N 1
ATOM 746 C CA . TRP A 1 95 ? 15.401 -1.963 -6.845 1.00 86.81 95 TRP A CA 1
ATOM 747 C C . TRP A 1 95 ? 15.455 -0.790 -5.862 1.00 86.81 95 TRP A C 1
ATOM 749 O O . TRP A 1 95 ? 15.222 -0.975 -4.673 1.00 86.81 95 TRP A O 1
ATOM 759 N N . THR A 1 96 ? 15.693 0.435 -6.333 1.00 87.94 96 THR A N 1
ATOM 760 C CA . THR A 1 96 ? 15.677 1.621 -5.463 1.00 87.94 96 THR A CA 1
ATOM 761 C C . THR A 1 96 ? 14.309 1.811 -4.803 1.00 87.94 96 THR A C 1
ATOM 763 O O . THR A 1 96 ? 14.224 1.964 -3.586 1.00 87.94 96 THR A O 1
ATOM 766 N N . LEU A 1 97 ? 13.226 1.740 -5.587 1.00 86.56 97 LEU A N 1
ATOM 767 C CA . LEU A 1 97 ? 11.860 1.860 -5.068 1.00 86.56 97 LEU A CA 1
ATOM 768 C C . LEU A 1 97 ? 11.471 0.658 -4.207 1.00 86.56 97 LEU A C 1
ATOM 770 O O . LEU A 1 97 ? 10.811 0.840 -3.187 1.00 86.56 97 LEU A O 1
ATOM 774 N N . PHE A 1 98 ? 11.936 -0.541 -4.568 1.00 89.38 98 PHE A N 1
ATOM 775 C CA . PHE A 1 98 ? 11.777 -1.740 -3.749 1.00 89.38 98 PHE A CA 1
ATOM 776 C C . PHE A 1 98 ? 12.299 -1.522 -2.321 1.00 89.38 98 PHE A C 1
ATOM 778 O O . PHE A 1 98 ? 11.554 -1.707 -1.360 1.00 89.38 98 PHE A O 1
ATOM 785 N N . TRP A 1 99 ? 13.550 -1.074 -2.168 1.00 91.19 99 TRP A N 1
ATOM 786 C CA . TRP A 1 99 ? 14.154 -0.885 -0.846 1.00 91.19 99 TRP A CA 1
ATOM 787 C C . TRP A 1 99 ? 13.492 0.243 -0.053 1.00 91.19 99 TRP A C 1
ATOM 789 O O . TRP A 1 99 ? 13.270 0.090 1.148 1.00 91.19 99 TRP A O 1
ATOM 799 N N . ILE A 1 100 ? 13.121 1.343 -0.719 1.00 90.44 100 ILE A N 1
ATOM 800 C CA . ILE A 1 100 ? 12.410 2.461 -0.083 1.00 90.44 100 ILE A CA 1
ATOM 801 C C . ILE A 1 100 ? 11.056 1.995 0.464 1.00 90.44 100 ILE A C 1
ATOM 803 O O . ILE A 1 100 ? 10.743 2.246 1.628 1.00 90.44 100 ILE A O 1
ATOM 807 N N . ILE A 1 101 ? 10.264 1.287 -0.348 1.00 89.56 101 ILE A N 1
ATOM 808 C CA . ILE A 1 101 ? 8.941 0.803 0.062 1.00 89.56 101 ILE A CA 1
ATOM 809 C C . ILE A 1 101 ? 9.060 -0.265 1.141 1.00 89.56 101 ILE A C 1
ATOM 811 O O . ILE A 1 101 ? 8.266 -0.252 2.081 1.00 89.56 101 ILE A O 1
ATOM 815 N N . LEU A 1 102 ? 10.055 -1.151 1.063 1.00 91.19 102 LEU A N 1
ATOM 816 C CA . LEU A 1 102 ? 10.299 -2.153 2.096 1.00 91.19 102 LEU A CA 1
ATOM 817 C C . LEU A 1 102 ? 10.624 -1.490 3.441 1.00 91.19 102 LEU A C 1
ATOM 819 O O . LEU A 1 102 ? 9.970 -1.782 4.441 1.00 91.19 102 LEU A O 1
ATOM 823 N N . ALA A 1 103 ? 11.589 -0.566 3.463 1.00 90.50 103 ALA A N 1
ATOM 824 C CA . ALA A 1 103 ? 11.994 0.134 4.678 1.00 90.50 103 ALA A CA 1
ATOM 825 C C . ALA A 1 103 ? 10.833 0.937 5.283 1.00 90.50 103 ALA A C 1
ATOM 827 O O . ALA A 1 103 ? 10.549 0.818 6.475 1.00 90.50 103 ALA A O 1
ATOM 828 N N . ALA A 1 104 ? 10.111 1.699 4.458 1.00 88.38 104 ALA A N 1
ATOM 829 C CA . ALA A 1 104 ? 8.955 2.462 4.909 1.00 88.38 104 ALA A CA 1
ATOM 830 C C . ALA A 1 104 ? 7.843 1.549 5.452 1.00 88.38 104 ALA A C 1
ATOM 832 O O . ALA A 1 104 ? 7.2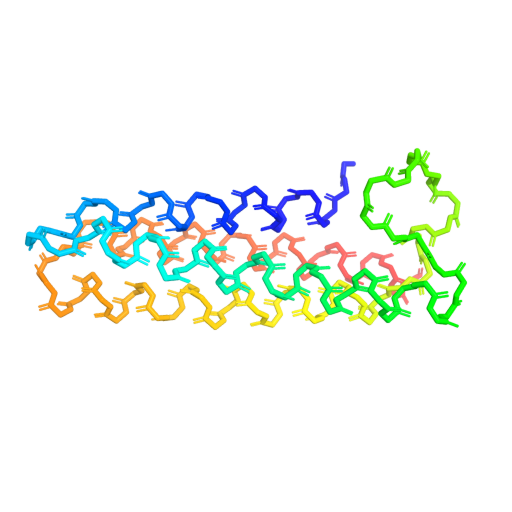99 1.818 6.522 1.00 88.38 104 ALA A O 1
ATOM 833 N N . SER A 1 105 ? 7.557 0.427 4.785 1.00 87.94 105 SER A N 1
ATOM 834 C CA . SER A 1 105 ? 6.539 -0.532 5.234 1.00 87.94 105 SER A CA 1
ATOM 835 C C . SER A 1 105 ? 6.900 -1.194 6.564 1.00 87.94 105 SER A C 1
ATOM 837 O O . SER A 1 105 ? 6.017 -1.416 7.391 1.00 87.94 105 SER A O 1
ATOM 839 N N . LEU A 1 106 ? 8.187 -1.463 6.814 1.00 88.88 106 LEU A N 1
ATOM 840 C CA . LEU A 1 106 ? 8.660 -1.970 8.107 1.00 88.88 106 LEU A CA 1
ATOM 841 C C . LEU A 1 106 ? 8.459 -0.940 9.225 1.00 88.88 106 LEU A C 1
ATOM 843 O O . LEU A 1 106 ? 7.953 -1.284 10.294 1.00 88.88 106 LEU A O 1
ATOM 847 N N . VAL A 1 107 ? 8.790 0.330 8.969 1.00 86.94 107 VAL A N 1
ATOM 848 C CA . VAL A 1 107 ? 8.553 1.425 9.924 1.00 86.94 107 VAL A CA 1
ATOM 849 C C . VAL A 1 107 ? 7.058 1.570 10.215 1.00 86.94 107 VAL A C 1
ATOM 851 O O . VAL A 1 107 ? 6.663 1.641 11.380 1.00 86.94 107 VAL A O 1
ATOM 854 N N . PHE A 1 108 ? 6.208 1.535 9.185 1.00 82.62 108 PHE A N 1
ATOM 855 C CA . PHE A 1 108 ? 4.754 1.569 9.355 1.00 82.62 108 PHE A CA 1
ATOM 856 C C . PHE A 1 108 ? 4.231 0.372 10.156 1.00 82.62 108 PHE A C 1
ATOM 858 O O . PHE A 1 108 ? 3.425 0.556 11.069 1.00 82.62 108 PHE A O 1
ATOM 865 N N . GLY A 1 109 ? 4.720 -0.838 9.876 1.00 82.50 109 GLY A N 1
ATOM 866 C CA . GLY A 1 109 ? 4.362 -2.043 10.624 1.00 82.50 109 GLY A CA 1
ATOM 867 C C . GLY A 1 109 ? 4.702 -1.934 12.113 1.00 82.50 109 GLY A C 1
ATOM 868 O O . GLY A 1 109 ? 3.870 -2.264 12.960 1.00 82.50 109 GLY A O 1
ATOM 869 N N . LEU A 1 110 ? 5.879 -1.394 12.447 1.00 83.62 110 LEU A N 1
ATOM 870 C CA . LEU A 1 110 ? 6.289 -1.148 13.834 1.00 83.62 110 LEU A CA 1
ATOM 871 C C . LEU A 1 110 ? 5.400 -0.104 14.523 1.00 83.62 110 LEU A C 1
ATOM 873 O O . LEU A 1 110 ? 4.958 -0.327 15.651 1.00 83.62 110 LEU A O 1
ATOM 877 N N . LEU A 1 111 ? 5.086 1.006 13.849 1.00 81.25 111 LEU A N 1
ATOM 878 C CA . LEU A 1 111 ? 4.204 2.048 14.389 1.00 81.25 111 LEU A CA 1
ATOM 879 C C . LEU A 1 111 ? 2.791 1.517 14.673 1.00 81.25 111 LEU A C 1
ATOM 881 O O . LEU A 1 111 ? 2.212 1.826 15.717 1.00 81.25 111 LEU A O 1
ATOM 885 N N . ILE A 1 112 ? 2.248 0.678 13.787 1.00 76.38 112 ILE A N 1
ATOM 886 C CA . ILE A 1 112 ? 0.934 0.050 13.973 1.00 76.38 112 ILE A CA 1
ATOM 887 C C . ILE A 1 112 ? 0.974 -0.979 15.103 1.00 76.38 112 ILE A C 1
ATOM 889 O O . ILE A 1 112 ? 0.064 -1.004 15.930 1.00 76.38 112 ILE A O 1
ATOM 893 N N . ALA A 1 113 ? 2.028 -1.793 15.192 1.00 77.06 113 ALA A N 1
ATOM 894 C CA . ALA A 1 113 ? 2.195 -2.750 16.284 1.00 77.06 113 ALA A CA 1
ATOM 895 C C . ALA A 1 113 ? 2.249 -2.048 17.654 1.00 77.06 113 ALA A C 1
ATOM 897 O O . ALA A 1 113 ? 1.604 -2.494 18.606 1.00 77.06 113 ALA A O 1
ATOM 898 N N . LEU A 1 114 ? 2.953 -0.914 17.747 1.00 76.88 114 LEU A N 1
ATOM 899 C CA . LEU A 1 114 ? 2.978 -0.077 18.950 1.00 76.88 114 LEU A CA 1
ATOM 900 C C . LEU A 1 114 ? 1.597 0.514 19.267 1.00 76.88 114 LEU A C 1
ATOM 902 O O . LEU A 1 114 ? 1.176 0.494 20.426 1.00 76.88 114 LEU A O 1
ATOM 906 N N . ALA A 1 115 ? 0.866 0.990 18.255 1.00 69.44 115 ALA A N 1
ATOM 907 C CA . ALA A 1 115 ? -0.492 1.503 18.428 1.00 69.44 115 ALA A CA 1
ATOM 908 C C . ALA A 1 115 ? -1.462 0.410 18.915 1.00 69.44 115 ALA A C 1
ATOM 910 O O . ALA A 1 115 ? -2.197 0.625 19.876 1.00 69.44 115 ALA A O 1
ATOM 911 N N . LEU A 1 116 ? -1.416 -0.787 18.323 1.00 66.38 116 LEU A N 1
ATOM 912 C CA . LEU A 1 116 ? -2.227 -1.941 18.728 1.00 66.38 116 LEU A CA 1
ATOM 913 C C . LEU A 1 116 ? -1.900 -2.412 20.150 1.00 66.38 116 LEU A C 1
ATOM 915 O O . LEU A 1 116 ? -2.812 -2.736 20.910 1.00 66.38 116 LEU A O 1
ATOM 919 N N . LYS A 1 117 ? -0.617 -2.416 20.540 1.00 68.50 117 LYS A N 1
ATOM 920 C CA . LYS A 1 117 ? -0.199 -2.750 21.910 1.00 68.50 117 LYS A CA 1
ATOM 921 C C . LYS A 1 117 ? -0.778 -1.766 22.928 1.00 68.50 117 LYS A C 1
ATOM 923 O O . LYS A 1 117 ? -1.234 -2.198 23.981 1.00 68.50 117 LYS A O 1
ATOM 928 N N . LYS A 1 118 ? -0.821 -0.471 22.599 1.00 62.53 118 LYS A N 1
ATOM 929 C CA . LYS A 1 118 ? -1.415 0.571 23.452 1.00 62.53 118 LYS A CA 1
ATOM 930 C C . LYS A 1 118 ? -2.926 0.389 23.665 1.00 62.53 118 LYS A C 1
ATOM 932 O O . LYS A 1 118 ? -3.429 0.811 24.693 1.00 62.53 118 LYS A O 1
ATOM 937 N N . HIS A 1 119 ? -3.633 -0.248 22.730 1.00 53.81 119 HIS A N 1
ATOM 938 C CA . HIS A 1 119 ? -5.068 -0.541 22.848 1.00 53.81 119 HIS A CA 1
ATOM 939 C C . HIS A 1 119 ? -5.394 -1.841 23.605 1.00 53.81 119 HIS A C 1
ATOM 941 O O . HIS A 1 119 ? -6.560 -2.083 23.904 1.00 53.81 119 HIS A O 1
ATOM 947 N N . ARG A 1 120 ? -4.396 -2.689 23.899 1.00 51.25 120 ARG A N 1
ATOM 948 C CA . ARG A 1 120 ? -4.559 -3.921 24.697 1.00 51.25 120 ARG A CA 1
ATOM 949 C C . ARG A 1 120 ? -4.276 -3.735 26.196 1.00 51.25 120 ARG A C 1
ATOM 951 O O . ARG A 1 120 ? -4.466 -4.699 26.933 1.00 51.25 120 ARG A O 1
ATOM 958 N N . GLY A 1 121 ? -3.774 -2.569 26.608 1.00 42.84 121 GLY A N 1
ATOM 959 C CA . GLY A 1 121 ? -3.405 -2.249 27.993 1.00 42.84 121 GLY A CA 1
ATOM 960 C C . GLY A 1 121 ? -4.443 -1.399 28.701 1.00 42.84 121 GLY A C 1
ATOM 961 O O . GLY A 1 121 ? -5.092 -0.583 28.009 1.00 42.84 121 GLY A O 1
#

Mean predicted aligned error: 8.44 Å

Radius of gyration: 15.53 Å; Cα contacts (8 Å, |Δi|>4): 67; chains: 1; bounding box: 40×21×47 Å

Sequence (121 aa):
MNAYWFLLLWQALLAGSSFWIRPAGWMWCLIIALVIIVLECCISIYAKQEGLQAFATPFQAAKYNKDTRLLMIQTAFTIALTLNLLVAFGANGNWTLFWIILAASLVFGLLIALALKKHRG

Solvent-accessible surface area (backbone atoms only — not comparable to full-atom values): 6832 Å² total; per-residue (Å²): 134,63,69,64,62,54,51,53,54,48,48,52,50,55,31,60,54,33,55,74,43,79,91,59,10,61,60,52,21,52,52,46,48,51,53,52,53,53,48,53,50,53,51,25,50,52,21,54,73,74,74,41,84,30,82,94,56,85,88,56,74,86,67,62,81,74,46,66,63,60,54,48,53,54,50,53,50,47,51,55,56,49,51,52,48,41,53,52,24,56,76,68,69,39,52,71,60,30,53,52,52,50,54,51,51,51,53,51,50,52,54,48,51,53,52,55,53,62,73,76,105

Organism: NCBI:txid1702221